Protein AF-A0A380JG04-F1 (afdb_monomer_lite)

Sequence (107 aa):
MKKEDITLEVIGVGGFVLEYYNLRGTQDVDAFYQENTKILSIIKQVGDKFGVNEPDELWLNNSVSNLNKVPPKSACKVIYNFSNLKVLIPTLIYIVGMKMESGRNRD

InterPro domains:
  IPR045792 Domain of u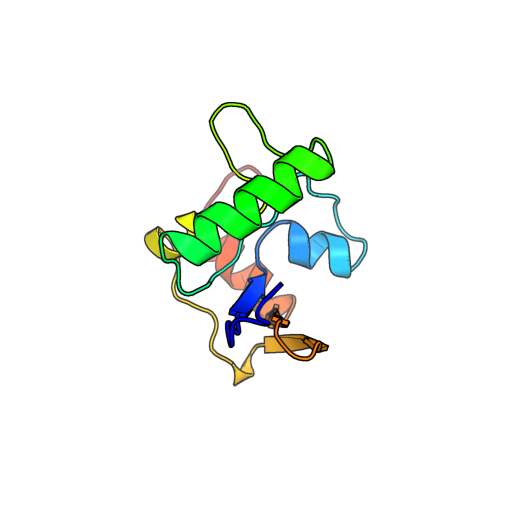nknown function DUF6036 [PF19502] (5-107)

Secondary structure (DSSP, 8-state):
-------EEEEE-THHHHHHTTS---SSEEEE----HHHHHHHHHHHHHHT--BTTB-SEE-THHHHSPPPPGGGEEEEEE-SSEEEEEE-HHHHHHHHHHHT-TT-

Structure (mmCIF, N/CA/C/O backbone):
data_AF-A0A380JG04-F1
#
_entry.id   AF-A0A380JG04-F1
#
loop_
_atom_site.group_PDB
_atom_site.id
_atom_site.type_symbol
_atom_site.label_atom_id
_atom_site.label_alt_id
_atom_site.label_comp_id
_atom_site.label_asym_id
_atom_site.label_entity_id
_atom_site.label_seq_id
_atom_site.pdbx_PDB_ins_code
_atom_site.Cartn_x
_atom_site.Cartn_y
_atom_site.Cartn_z
_atom_site.occupancy
_atom_site.B_iso_or_equiv
_atom_site.auth_seq_id
_atom_site.auth_comp_id
_atom_site.auth_asym_id
_atom_site.auth_atom_id
_atom_site.pdbx_PDB_model_num
ATOM 1 N N . MET A 1 1 ? -21.864 -1.756 17.913 1.00 41.62 1 MET A N 1
ATOM 2 C CA . MET A 1 1 ? -20.916 -0.825 17.257 1.00 41.62 1 MET A CA 1
ATOM 3 C C . MET A 1 1 ? -21.571 -0.311 15.984 1.00 41.62 1 MET A C 1
ATOM 5 O O . MET A 1 1 ? -22.039 -1.137 15.209 1.00 41.62 1 MET A O 1
ATOM 9 N N . LYS A 1 2 ? -21.693 1.010 15.788 1.00 45.38 2 LYS A N 1
ATOM 10 C CA . LYS A 1 2 ? -22.156 1.553 14.499 1.00 45.38 2 LYS A CA 1
ATOM 11 C C . LYS A 1 2 ? -21.089 1.232 13.451 1.00 45.38 2 LYS A C 1
ATOM 13 O O . LYS A 1 2 ? -19.927 1.559 13.663 1.00 45.38 2 LYS A O 1
ATOM 18 N N . LYS A 1 3 ? -21.478 0.556 12.367 1.00 55.62 3 LYS A N 1
ATOM 19 C CA . LYS A 1 3 ? -20.641 0.414 11.172 1.00 55.62 3 LYS A CA 1
ATOM 20 C C . LYS A 1 3 ? -20.512 1.813 10.585 1.00 55.62 3 LYS A C 1
ATOM 22 O O . LYS A 1 3 ? -21.506 2.390 10.158 1.00 55.62 3 LYS A O 1
ATOM 27 N N . GLU A 1 4 ? -19.330 2.390 10.682 1.00 63.97 4 GLU A N 1
ATOM 28 C CA . GLU A 1 4 ? -19.059 3.680 10.069 1.00 63.97 4 GLU A CA 1
ATOM 29 C C . GLU A 1 4 ? -18.710 3.455 8.602 1.00 63.97 4 GLU A C 1
ATOM 31 O O . GLU A 1 4 ? -17.991 2.511 8.272 1.00 63.97 4 GLU A O 1
ATOM 36 N N . ASP A 1 5 ? -19.255 4.299 7.730 1.00 80.38 5 ASP A N 1
ATOM 37 C CA . ASP A 1 5 ? -19.081 4.196 6.282 1.00 80.38 5 ASP A CA 1
ATOM 38 C C . ASP A 1 5 ? -17.739 4.818 5.873 1.00 80.38 5 ASP A C 1
ATOM 40 O O . ASP A 1 5 ? -17.659 5.937 5.372 1.00 80.38 5 ASP A O 1
ATOM 44 N N . ILE A 1 6 ? -16.651 4.137 6.235 1.00 87.81 6 ILE A N 1
ATOM 45 C CA . ILE A 1 6 ? -15.282 4.552 5.927 1.00 87.81 6 ILE A CA 1
ATOM 46 C C . ILE A 1 6 ? -14.730 3.594 4.892 1.00 87.81 6 ILE A C 1
ATOM 48 O O . ILE A 1 6 ? -14.581 2.405 5.167 1.00 87.81 6 ILE A O 1
ATOM 52 N N . THR A 1 7 ? -14.364 4.127 3.734 1.00 92.69 7 THR A N 1
ATOM 53 C CA . THR A 1 7 ? -13.666 3.388 2.683 1.00 92.69 7 THR A CA 1
ATOM 54 C C . THR A 1 7 ? -12.250 3.918 2.522 1.00 92.69 7 THR A C 1
ATOM 56 O O . THR A 1 7 ? -12.046 5.13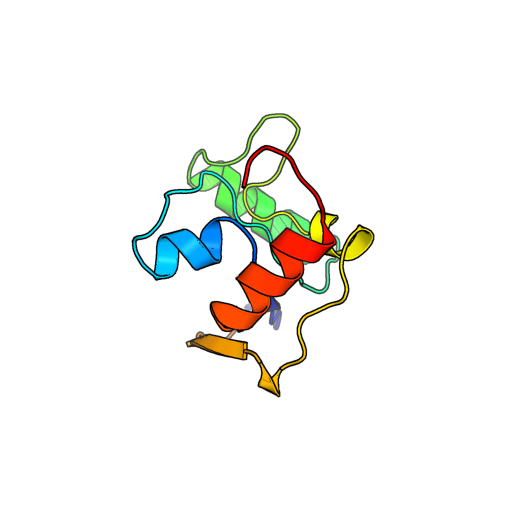1 2.559 1.00 92.69 7 THR A O 1
ATOM 59 N N . LEU A 1 8 ? -11.289 3.031 2.281 1.00 95.62 8 LEU A N 1
ATOM 60 C CA . LEU A 1 8 ? -9.911 3.401 1.974 1.00 95.62 8 LEU A CA 1
ATOM 61 C C . LEU A 1 8 ? -9.464 2.740 0.667 1.00 95.62 8 LEU A C 1
ATOM 63 O O . LEU A 1 8 ? -9.628 1.535 0.478 1.00 95.62 8 LEU A O 1
ATOM 67 N N . GLU A 1 9 ? -8.887 3.527 -0.235 1.00 97.31 9 GLU A N 1
ATOM 68 C CA . GLU A 1 9 ? -8.128 3.020 -1.377 1.00 97.31 9 GLU A CA 1
ATOM 69 C C . GLU A 1 9 ? -6.646 3.280 -1.099 1.00 97.31 9 GLU A C 1
ATOM 71 O O . GLU A 1 9 ? -6.267 4.400 -0.757 1.00 97.31 9 GLU A O 1
ATOM 76 N N . VAL A 1 10 ? -5.832 2.235 -1.210 1.00 97.75 10 VAL A N 1
ATOM 77 C CA . VAL A 1 10 ? -4.394 2.263 -0.931 1.00 97.75 10 VAL A CA 1
ATOM 78 C C . VAL A 1 10 ? -3.656 1.815 -2.184 1.00 97.75 10 VAL A C 1
ATOM 80 O O . VAL A 1 10 ? -3.980 0.767 -2.744 1.00 97.75 10 VAL A O 1
ATOM 83 N N . ILE A 1 11 ? -2.660 2.583 -2.623 1.00 98.31 11 ILE A N 1
ATOM 84 C CA . ILE A 1 11 ? -1.728 2.176 -3.682 1.00 98.31 11 ILE A CA 1
ATOM 85 C C . ILE A 1 11 ? -0.386 1.856 -3.025 1.00 98.31 11 ILE A C 1
ATOM 87 O O . ILE A 1 11 ? 0.396 2.766 -2.763 1.00 98.31 11 ILE A O 1
ATOM 91 N N . GLY A 1 12 ? -0.137 0.578 -2.745 1.00 97.25 12 GLY A N 1
ATOM 92 C CA . GLY A 1 12 ? 1.124 0.112 -2.170 1.00 97.25 12 GLY A CA 1
ATOM 93 C C . GLY A 1 12 ? 2.262 0.193 -3.186 1.00 97.25 12 GLY A C 1
ATOM 94 O O . GLY A 1 12 ? 2.085 -0.179 -4.347 1.00 97.25 12 GLY A O 1
ATOM 95 N N . VAL A 1 13 ? 3.422 0.683 -2.758 1.00 95.62 13 VAL A N 1
ATOM 96 C CA . VAL A 1 13 ? 4.627 0.884 -3.576 1.00 95.62 13 VAL A CA 1
ATOM 97 C C . VAL A 1 13 ? 5.875 0.384 -2.835 1.00 95.62 13 VAL A C 1
ATOM 99 O O . VAL A 1 13 ? 5.770 -0.308 -1.827 1.00 95.62 13 VAL A O 1
ATOM 102 N N . GLY A 1 14 ? 7.069 0.660 -3.362 1.00 92.31 14 GLY A N 1
ATOM 103 C CA . GLY A 1 14 ? 8.318 0.353 -2.663 1.00 92.31 14 GLY A CA 1
ATOM 104 C C . GLY A 1 14 ? 8.544 -1.145 -2.434 1.00 92.31 14 GLY A C 1
ATOM 105 O O . GLY A 1 14 ? 8.297 -1.966 -3.325 1.00 92.31 14 GLY A O 1
ATOM 106 N N . GLY A 1 15 ? 9.054 -1.488 -1.247 1.00 92.50 15 GLY A N 1
ATOM 107 C CA . GLY A 1 15 ? 9.378 -2.865 -0.854 1.00 92.50 15 GLY A CA 1
ATOM 108 C C . GLY A 1 15 ? 8.174 -3.806 -0.904 1.00 92.50 15 GLY A C 1
ATOM 109 O O . GLY A 1 15 ? 8.309 -4.937 -1.363 1.00 92.50 15 GLY A O 1
ATOM 110 N N . PHE A 1 16 ? 6.980 -3.311 -0.570 1.00 94.75 16 PHE A N 1
ATOM 111 C CA . PHE A 1 16 ? 5.741 -4.094 -0.581 1.00 94.75 16 PHE A CA 1
ATOM 112 C C . PHE A 1 16 ? 5.428 -4.702 -1.956 1.00 94.75 16 PHE A C 1
ATOM 114 O O . PHE A 1 16 ? 4.990 -5.849 -2.060 1.00 94.75 16 PHE A O 1
ATOM 121 N N . VAL A 1 17 ? 5.696 -3.966 -3.041 1.00 95.50 17 VAL A N 1
ATOM 122 C CA . VAL A 1 17 ? 5.492 -4.497 -4.397 1.00 95.50 17 VAL A CA 1
ATOM 123 C C . VAL A 1 17 ? 6.516 -5.578 -4.716 1.00 95.50 17 VAL A C 1
ATOM 125 O O . VAL A 1 17 ? 6.162 -6.579 -5.330 1.00 95.50 17 VAL A O 1
ATOM 128 N N . LEU A 1 18 ? 7.770 -5.411 -4.294 1.00 94.19 18 LEU A N 1
ATOM 129 C CA . LEU A 1 18 ? 8.800 -6.431 -4.499 1.00 94.19 18 LEU A CA 1
ATOM 130 C C . LEU A 1 18 ? 8.472 -7.717 -3.736 1.00 94.19 18 LEU A C 1
ATOM 132 O O . LEU A 1 18 ? 8.648 -8.806 -4.283 1.00 94.19 18 LEU A O 1
ATOM 136 N N . GLU A 1 19 ? 7.944 -7.595 -2.521 1.00 94.62 19 GLU A N 1
ATOM 137 C CA . GLU A 1 19 ? 7.515 -8.737 -1.718 1.00 94.62 19 GLU A CA 1
ATOM 138 C C . GLU A 1 19 ? 6.331 -9.464 -2.355 1.00 94.62 19 GLU A C 1
ATOM 140 O O . GLU A 1 19 ? 6.361 -10.686 -2.469 1.00 94.62 19 GLU A O 1
ATOM 145 N N . TYR A 1 20 ? 5.343 -8.730 -2.884 1.00 94.38 20 TYR A N 1
ATOM 146 C CA . TYR A 1 20 ? 4.219 -9.321 -3.619 1.00 94.38 20 TYR A CA 1
ATOM 147 C C . TYR A 1 20 ? 4.678 -10.232 -4.777 1.00 94.38 20 TYR A C 1
ATOM 149 O O . TYR A 1 20 ? 4.015 -11.218 -5.100 1.00 94.38 20 TYR A O 1
ATOM 157 N N . TYR A 1 21 ? 5.806 -9.910 -5.418 1.00 93.12 21 TYR A N 1
ATOM 158 C CA . TYR A 1 21 ? 6.402 -10.718 -6.489 1.00 93.12 21 TYR A CA 1
ATOM 159 C C . TYR A 1 21 ? 7.491 -11.694 -6.002 1.00 93.12 21 TYR A C 1
ATOM 161 O O . TYR A 1 21 ? 8.196 -12.264 -6.833 1.00 93.12 21 TYR A O 1
ATOM 169 N N . ASN A 1 22 ? 7.625 -11.920 -4.690 1.00 93.81 22 ASN A N 1
ATOM 170 C CA . ASN A 1 22 ? 8.638 -12.777 -4.059 1.00 93.81 22 ASN A CA 1
ATOM 171 C C . ASN A 1 22 ? 10.092 -12.391 -4.398 1.00 93.81 22 ASN A C 1
ATOM 173 O O . ASN A 1 22 ? 10.963 -13.254 -4.493 1.00 93.81 22 ASN A O 1
ATOM 177 N N . LEU A 1 23 ? 10.364 -11.099 -4.606 1.00 91.75 23 LEU A N 1
ATOM 178 C CA . LEU A 1 23 ? 11.695 -10.609 -4.983 1.00 91.75 23 LEU A CA 1
ATOM 179 C C . LEU A 1 23 ? 12.525 -10.157 -3.776 1.00 91.75 23 LEU A C 1
ATOM 181 O O . LEU A 1 23 ? 13.735 -10.368 -3.748 1.00 91.75 23 LEU A O 1
ATOM 185 N N . ARG A 1 24 ? 11.895 -9.508 -2.790 1.00 89.50 24 ARG A N 1
ATOM 186 C CA . ARG A 1 24 ? 12.552 -8.973 -1.588 1.00 89.50 24 ARG A CA 1
ATOM 187 C C . ARG A 1 24 ? 11.509 -8.729 -0.501 1.00 89.50 24 ARG A C 1
ATOM 189 O O . ARG A 1 24 ? 10.476 -8.151 -0.809 1.00 89.50 24 ARG A O 1
ATOM 196 N N . GLY A 1 25 ? 11.793 -9.132 0.735 1.00 86.94 25 GLY A N 1
ATOM 197 C CA . GLY A 1 25 ? 10.926 -8.827 1.878 1.00 86.94 25 GLY A CA 1
ATOM 198 C C . GLY A 1 25 ? 11.027 -7.367 2.333 1.00 86.94 25 GLY A C 1
ATOM 199 O O . GLY A 1 25 ? 12.057 -6.716 2.127 1.00 86.94 25 GLY A O 1
ATOM 200 N N . THR A 1 26 ? 9.971 -6.877 2.972 1.00 88.00 26 THR A N 1
ATOM 201 C CA . THR A 1 26 ? 9.859 -5.547 3.581 1.00 88.00 26 THR A CA 1
ATOM 202 C C . THR A 1 26 ? 9.276 -5.660 4.993 1.00 88.00 26 THR A C 1
ATOM 204 O O . THR A 1 26 ? 8.611 -6.640 5.317 1.00 88.00 26 THR A O 1
ATOM 207 N N . GLN A 1 27 ? 9.563 -4.694 5.865 1.00 81.12 27 GLN A N 1
ATOM 208 C CA . GLN A 1 27 ? 8.999 -4.661 7.228 1.00 81.12 27 GLN A CA 1
ATOM 209 C C . GLN A 1 27 ? 7.827 -3.680 7.331 1.00 81.12 27 GLN A C 1
ATOM 211 O O . GLN A 1 27 ? 6.917 -3.867 8.132 1.00 81.12 27 GLN A O 1
ATOM 216 N N . ASP A 1 28 ? 7.832 -2.679 6.461 1.00 86.62 28 ASP A N 1
ATOM 217 C CA . ASP A 1 28 ? 6.879 -1.593 6.350 1.00 86.62 28 ASP A CA 1
ATOM 218 C C . ASP A 1 28 ? 6.212 -1.580 4.967 1.00 86.62 28 ASP A C 1
ATOM 220 O O . ASP A 1 28 ? 6.714 -2.139 3.982 1.00 86.62 28 ASP A O 1
ATOM 224 N N . VAL A 1 29 ? 5.046 -0.939 4.898 1.00 94.69 29 VAL A N 1
ATOM 225 C CA . VAL A 1 29 ? 4.290 -0.732 3.664 1.00 94.69 29 VAL A CA 1
ATOM 226 C C . VAL A 1 29 ? 4.276 0.753 3.330 1.00 94.69 29 VAL A C 1
ATOM 228 O O . VAL A 1 29 ? 3.484 1.517 3.877 1.00 94.69 29 VAL A O 1
ATOM 231 N N . ASP A 1 30 ? 5.096 1.145 2.360 1.00 94.44 30 ASP A N 1
ATOM 232 C CA . ASP A 1 30 ? 4.953 2.430 1.679 1.00 94.44 30 ASP A CA 1
ATOM 233 C C . ASP A 1 30 ? 3.703 2.414 0.795 1.00 94.44 30 ASP A C 1
ATOM 235 O O . ASP A 1 30 ? 3.534 1.533 -0.058 1.00 94.44 30 ASP A O 1
ATOM 239 N N . ALA A 1 31 ? 2.836 3.412 0.932 1.00 97.00 31 ALA A N 1
ATOM 240 C CA . ALA A 1 31 ? 1.658 3.514 0.092 1.00 97.00 31 ALA A CA 1
ATOM 241 C C . ALA A 1 31 ? 1.160 4.943 -0.097 1.00 97.00 31 ALA A C 1
ATOM 243 O O . ALA A 1 31 ? 1.368 5.806 0.740 1.00 97.00 31 ALA A O 1
ATOM 244 N N . PHE A 1 32 ? 0.414 5.164 -1.176 1.00 97.38 32 PHE A N 1
ATOM 245 C CA . PHE A 1 32 ? -0.387 6.372 -1.348 1.00 97.38 32 PHE A CA 1
ATOM 246 C C . PHE A 1 32 ? -1.812 6.118 -0.871 1.00 97.38 32 PHE A C 1
ATOM 248 O O . PHE A 1 32 ? -2.470 5.186 -1.347 1.00 97.38 32 PHE A O 1
ATOM 255 N N . TYR A 1 33 ? -2.307 6.972 0.018 1.00 96.31 33 TYR A N 1
ATOM 256 C CA . TYR A 1 33 ? -3.708 6.989 0.428 1.00 96.31 33 TYR A CA 1
ATOM 257 C C . TYR A 1 33 ? -4.129 8.3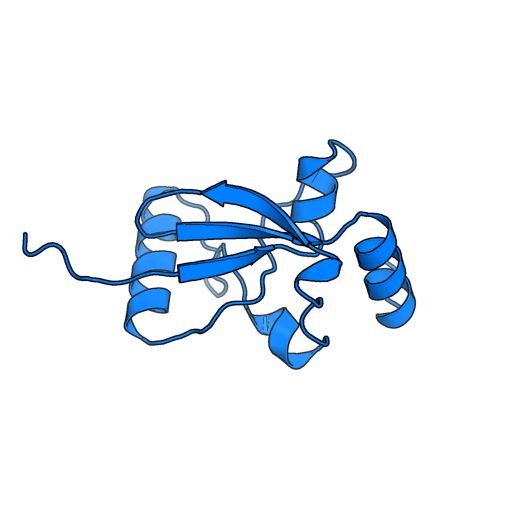75 0.926 1.00 96.31 33 TYR A C 1
ATOM 259 O O . TYR A 1 33 ? -3.305 9.219 1.279 1.00 96.31 33 TYR A O 1
ATOM 267 N N . GLN A 1 34 ? -5.439 8.623 0.952 1.00 93.81 34 GLN A N 1
ATOM 268 C CA . GLN A 1 34 ? -5.975 9.849 1.534 1.00 93.81 34 GLN A CA 1
ATOM 269 C C . GLN A 1 34 ? -6.033 9.709 3.056 1.00 93.81 34 GLN A C 1
ATOM 271 O O . GLN A 1 34 ? -6.878 8.995 3.601 1.00 93.81 34 GLN A O 1
ATOM 276 N N . GLU A 1 35 ? -5.125 10.392 3.742 1.00 90.31 35 GLU A N 1
ATOM 277 C CA . GLU A 1 35 ? -5.078 10.389 5.197 1.00 90.31 35 GLU A CA 1
ATOM 278 C C . GLU A 1 35 ? -6.096 11.350 5.822 1.00 90.31 35 GLU A C 1
ATOM 280 O O . GLU A 1 35 ? -6.435 12.407 5.289 1.00 90.31 35 GLU A O 1
ATOM 285 N N . ASN A 1 36 ? -6.599 10.955 6.987 1.00 92.50 36 ASN A N 1
ATOM 286 C CA . ASN A 1 36 ? -7.305 11.813 7.927 1.00 92.50 36 ASN A CA 1
ATOM 287 C C . ASN A 1 36 ? -7.125 11.234 9.337 1.00 92.50 36 ASN A C 1
ATOM 289 O O . ASN A 1 36 ? -6.716 10.080 9.493 1.00 92.50 36 ASN A O 1
ATOM 293 N N . THR A 1 37 ? -7.476 12.003 10.369 1.00 93.12 37 THR A N 1
ATOM 294 C CA . THR A 1 37 ? -7.301 11.610 11.780 1.00 93.12 37 THR A CA 1
ATOM 295 C C . THR A 1 37 ? -7.877 10.228 12.099 1.00 93.12 37 THR A C 1
ATOM 297 O O . THR A 1 37 ? -7.321 9.479 12.900 1.00 93.12 37 THR A O 1
ATOM 300 N N . LYS A 1 38 ? -8.983 9.858 11.452 1.00 93.19 38 LYS A N 1
ATOM 301 C CA . LYS A 1 38 ? -9.676 8.595 11.688 1.00 93.19 38 LYS A CA 1
ATOM 302 C C . LYS A 1 38 ? -8.986 7.415 11.017 1.00 93.19 38 LYS A C 1
ATOM 304 O O . LYS A 1 38 ? -8.797 6.386 11.658 1.00 93.19 38 LYS A O 1
ATOM 309 N N . ILE A 1 39 ? -8.571 7.579 9.762 1.00 94.38 39 ILE A N 1
ATOM 310 C CA . ILE A 1 39 ? -7.766 6.589 9.039 1.00 94.38 39 ILE A CA 1
ATOM 311 C C . ILE A 1 39 ? -6.455 6.337 9.786 1.00 94.38 39 ILE A C 1
ATOM 313 O O . ILE A 1 39 ? -6.132 5.183 10.048 1.00 94.38 39 ILE A O 1
ATOM 317 N N . LEU A 1 40 ? -5.766 7.393 10.228 1.00 94.44 40 LEU A N 1
ATOM 318 C CA . LEU A 1 40 ? -4.532 7.269 11.012 1.00 94.44 40 LEU A CA 1
ATOM 319 C C . LEU A 1 40 ? -4.762 6.523 12.334 1.00 94.44 40 LEU A C 1
ATOM 321 O O . LEU A 1 40 ? -3.978 5.647 12.692 1.00 94.44 40 LEU A O 1
ATOM 325 N N . SER A 1 41 ? -5.871 6.797 13.030 1.00 95.00 41 SER A N 1
ATOM 326 C CA . SER A 1 41 ? -6.240 6.058 14.243 1.00 95.00 41 SER A CA 1
ATOM 327 C C . SER A 1 41 ? -6.481 4.568 13.973 1.00 95.00 41 SER A C 1
ATOM 329 O O . SER A 1 41 ? -6.024 3.730 14.747 1.00 95.00 41 SER A O 1
ATOM 331 N N . ILE A 1 42 ? -7.162 4.222 12.874 1.00 94.38 42 ILE A N 1
ATOM 332 C CA . ILE A 1 42 ? -7.408 2.825 12.482 1.00 94.38 42 ILE A CA 1
ATOM 333 C C . ILE A 1 42 ? -6.092 2.126 12.123 1.00 94.38 42 ILE A C 1
ATOM 335 O O . ILE A 1 42 ? -5.846 1.023 12.606 1.00 94.38 42 ILE A O 1
ATOM 339 N N . ILE A 1 43 ? -5.234 2.767 11.322 1.00 95.19 43 ILE A N 1
ATOM 340 C CA . ILE A 1 43 ? -3.915 2.237 10.942 1.00 95.19 43 ILE A CA 1
ATOM 341 C C . ILE A 1 43 ? -3.086 1.948 12.192 1.00 95.19 43 ILE A C 1
ATOM 343 O O . ILE A 1 43 ? -2.571 0.837 12.332 1.00 95.19 43 ILE A O 1
ATOM 347 N N . LYS A 1 44 ? -3.024 2.907 13.126 1.00 95.62 44 LYS A N 1
ATOM 348 C CA . LYS A 1 44 ? -2.310 2.738 14.391 1.00 95.62 44 LYS A CA 1
ATOM 349 C C . LYS A 1 44 ? -2.867 1.566 15.197 1.00 95.62 44 LYS A C 1
ATOM 351 O O . LYS A 1 44 ? -2.090 0.717 15.612 1.00 95.62 44 LYS A O 1
ATOM 356 N N . GLN A 1 45 ? -4.187 1.478 15.373 1.00 95.81 45 GLN A N 1
ATOM 357 C CA . GLN A 1 45 ? -4.826 0.382 16.118 1.00 95.81 45 GLN A CA 1
ATOM 358 C C . GLN A 1 45 ? -4.528 -0.995 15.512 1.00 95.81 45 GLN A C 1
ATOM 360 O O . GLN A 1 45 ? -4.306 -1.954 16.250 1.00 95.81 45 GLN A O 1
ATOM 365 N N . VAL A 1 46 ? -4.519 -1.105 14.179 1.00 94.44 46 VAL A N 1
ATOM 366 C CA . VAL A 1 46 ? -4.114 -2.338 13.491 1.00 94.44 46 VAL A CA 1
ATOM 367 C C . VAL A 1 46 ? -2.648 -2.644 13.793 1.00 94.44 46 VAL A C 1
ATOM 369 O O . VAL A 1 46 ? -2.347 -3.753 14.222 1.00 94.44 46 VAL A O 1
ATOM 372 N N . GLY A 1 47 ? -1.756 -1.663 13.654 1.00 95.44 47 GLY A N 1
ATOM 373 C CA . GLY A 1 47 ? -0.333 -1.859 13.925 1.00 95.44 47 GLY A CA 1
ATOM 374 C C . GLY A 1 47 ? -0.035 -2.256 15.373 1.00 95.44 47 GLY A C 1
ATOM 375 O O . GLY A 1 47 ? 0.716 -3.199 15.603 1.00 95.44 47 GLY A O 1
ATOM 376 N N . ASP A 1 48 ? -0.696 -1.618 16.345 1.00 95.62 48 ASP A N 1
ATOM 377 C CA . ASP A 1 48 ? -0.573 -1.933 17.773 1.00 95.62 48 ASP A CA 1
ATOM 378 C C . ASP A 1 48 ? -1.053 -3.365 18.057 1.00 95.62 48 ASP A C 1
ATOM 380 O O . ASP A 1 48 ? -0.418 -4.107 18.803 1.00 95.62 48 ASP A O 1
ATOM 384 N N . LYS A 1 49 ? -2.166 -3.781 17.434 1.00 96.94 49 LYS A N 1
ATOM 385 C CA . LYS A 1 49 ? -2.739 -5.123 17.604 1.00 96.94 49 LYS A CA 1
ATOM 386 C C . LYS A 1 49 ? -1.802 -6.229 17.115 1.00 96.94 49 LYS A C 1
ATOM 388 O O . LYS A 1 49 ? -1.808 -7.313 17.695 1.00 96.94 49 LYS A O 1
ATOM 393 N N . PHE A 1 50 ? -1.059 -5.983 16.038 1.00 94.94 50 PHE A N 1
ATOM 394 C CA . PHE A 1 50 ? -0.148 -6.966 15.447 1.00 94.94 50 PHE A CA 1
ATOM 395 C C . PHE A 1 50 ? 1.315 -6.779 15.875 1.00 94.94 50 PHE A C 1
ATOM 397 O O . PHE A 1 50 ? 2.142 -7.612 15.520 1.00 94.94 50 PHE A O 1
ATOM 404 N N . GLY A 1 51 ? 1.631 -5.739 16.654 1.00 94.62 51 GLY A N 1
ATOM 405 C CA . GLY A 1 51 ? 2.994 -5.454 17.109 1.00 94.62 51 GLY A CA 1
ATOM 406 C C . GLY A 1 51 ? 3.942 -5.062 15.974 1.00 94.62 51 GLY A C 1
ATOM 407 O O . GLY A 1 51 ? 5.105 -5.444 16.009 1.00 94.62 51 GLY A O 1
ATOM 408 N N . VAL A 1 52 ? 3.432 -4.357 14.958 1.00 92.62 52 VAL A N 1
ATOM 409 C CA . VAL A 1 52 ? 4.180 -3.980 13.738 1.00 92.62 52 VAL A CA 1
ATOM 410 C C . VAL A 1 52 ? 4.420 -2.474 13.605 1.00 92.62 52 VAL A C 1
ATOM 412 O O . VAL A 1 52 ? 4.996 -2.031 12.621 1.00 92.62 52 VAL A O 1
ATOM 415 N N . ASN A 1 53 ? 3.947 -1.672 14.564 1.00 92.50 53 ASN A N 1
ATOM 416 C CA . ASN A 1 53 ? 4.346 -0.267 14.646 1.00 92.50 53 ASN A CA 1
ATOM 417 C C . ASN A 1 53 ? 5.740 -0.168 15.266 1.00 92.50 53 ASN A C 1
ATOM 419 O O . ASN A 1 53 ? 6.014 -0.823 16.273 1.00 92.50 53 ASN A O 1
ATOM 423 N N . GLU A 1 54 ? 6.554 0.727 14.726 1.00 88.50 54 GLU A N 1
ATOM 424 C CA . GLU A 1 54 ? 7.768 1.205 15.379 1.00 88.50 54 GLU A CA 1
ATOM 425 C C . GLU A 1 54 ? 7.425 2.397 16.298 1.00 88.50 54 GLU A C 1
ATOM 427 O O . GLU A 1 54 ? 6.356 3.003 16.148 1.00 88.50 54 GLU A O 1
ATOM 432 N N . PRO A 1 55 ? 8.287 2.767 17.268 1.00 86.56 55 PRO A N 1
ATOM 433 C CA . PRO A 1 55 ? 8.001 3.850 18.217 1.00 86.56 55 PRO A CA 1
ATOM 434 C C . PRO A 1 55 ? 7.611 5.180 17.559 1.00 86.56 55 PRO A C 1
ATOM 436 O O . PRO A 1 55 ? 6.731 5.877 18.066 1.00 86.56 55 PRO A O 1
ATOM 439 N N . ASP A 1 56 ? 8.227 5.487 16.417 1.00 86.81 56 ASP A N 1
ATOM 440 C CA . ASP A 1 56 ? 8.079 6.760 15.709 1.00 86.81 56 ASP A CA 1
ATOM 441 C C . ASP A 1 56 ? 7.464 6.604 14.304 1.00 86.81 56 ASP A C 1
ATOM 443 O O . ASP A 1 56 ? 7.326 7.590 13.577 1.00 86.81 56 ASP A O 1
ATOM 447 N N . GLU A 1 57 ? 7.074 5.386 13.903 1.00 88.50 57 GLU A N 1
ATOM 448 C CA . GLU A 1 57 ? 6.630 5.093 12.536 1.00 88.50 57 GLU A CA 1
ATOM 449 C C . GLU A 1 57 ? 5.508 4.041 12.491 1.00 88.50 57 GLU A C 1
ATOM 451 O O . GLU A 1 57 ? 5.546 3.004 13.155 1.00 88.50 57 GLU A O 1
ATOM 456 N N . LEU A 1 58 ? 4.472 4.320 11.695 1.00 93.94 58 LEU A N 1
ATOM 457 C CA . LEU A 1 58 ? 3.365 3.391 11.467 1.00 93.94 58 LEU A CA 1
ATOM 458 C C . LEU A 1 58 ? 3.733 2.377 10.382 1.00 93.94 58 LEU A C 1
ATOM 460 O O . LEU A 1 58 ? 4.322 2.740 9.370 1.00 93.94 58 LEU A O 1
ATOM 464 N N . TRP A 1 59 ? 3.259 1.139 10.532 1.00 94.88 59 TRP A N 1
ATOM 465 C CA . TRP A 1 59 ? 3.479 0.055 9.558 1.00 94.88 59 TRP A CA 1
ATOM 466 C C . TRP A 1 59 ? 2.985 0.359 8.132 1.00 94.88 59 TRP A C 1
ATOM 468 O O . TRP A 1 59 ? 3.472 -0.230 7.170 1.00 94.88 59 TRP A O 1
ATOM 478 N N . LEU A 1 60 ? 1.989 1.243 7.995 1.00 96.19 60 LEU A N 1
ATOM 479 C CA . LEU A 1 60 ? 1.494 1.756 6.720 1.00 96.19 60 LEU A CA 1
ATOM 480 C C . LEU A 1 60 ? 1.870 3.237 6.622 1.00 96.19 60 LEU A C 1
ATOM 482 O O . LEU A 1 60 ? 1.265 4.074 7.297 1.00 96.19 60 LEU A O 1
ATOM 486 N N . ASN A 1 61 ? 2.866 3.539 5.792 1.00 93.31 61 ASN A N 1
ATOM 487 C CA . ASN A 1 61 ? 3.487 4.853 5.673 1.00 93.31 61 ASN A CA 1
ATOM 488 C C . ASN A 1 61 ? 3.013 5.583 4.399 1.00 93.31 61 ASN A C 1
ATOM 490 O O . ASN A 1 61 ? 3.040 5.022 3.303 1.00 93.31 61 ASN A O 1
ATOM 494 N N . ASN A 1 62 ? 2.593 6.850 4.536 1.00 94.88 62 ASN A N 1
ATOM 495 C CA . ASN A 1 62 ? 2.172 7.716 3.421 1.00 94.88 62 ASN A CA 1
ATOM 496 C C . ASN A 1 62 ? 3.237 8.718 2.954 1.00 94.88 62 ASN A C 1
ATOM 498 O O . ASN A 1 62 ? 3.007 9.471 2.018 1.00 94.88 62 ASN A O 1
ATOM 502 N N . SER A 1 63 ? 4.408 8.768 3.583 1.00 91.25 63 SER A N 1
ATOM 503 C CA . SER A 1 63 ? 5.447 9.780 3.337 1.00 91.25 63 SER A CA 1
ATOM 504 C C . SER A 1 63 ? 5.951 9.781 1.894 1.00 91.25 63 SER A C 1
ATOM 506 O O . SER A 1 63 ? 6.437 10.805 1.409 1.00 91.25 63 SER A O 1
ATOM 508 N N . VAL A 1 64 ? 5.781 8.667 1.174 1.00 89.88 64 VAL A N 1
ATOM 509 C CA . VAL A 1 64 ? 6.031 8.571 -0.269 1.00 89.88 64 VAL A CA 1
ATOM 510 C C . VAL A 1 64 ? 5.226 9.599 -1.078 1.00 89.88 64 VAL A C 1
ATOM 512 O O . VAL A 1 64 ? 5.703 10.060 -2.115 1.00 89.88 64 VAL A O 1
ATOM 515 N N . SER A 1 65 ? 4.066 10.052 -0.584 1.00 88.69 65 SER A N 1
ATOM 516 C CA . SER A 1 65 ? 3.267 11.114 -1.209 1.00 88.69 65 SER A CA 1
ATOM 517 C C . SER A 1 65 ? 3.987 12.459 -1.282 1.00 88.69 65 SER A C 1
ATOM 519 O O . SER A 1 65 ? 3.679 13.268 -2.154 1.00 88.69 65 SER A O 1
ATOM 521 N N . ASN A 1 66 ? 4.945 12.700 -0.384 1.00 87.75 66 ASN A N 1
ATOM 522 C CA . ASN A 1 66 ? 5.726 13.936 -0.345 1.00 87.75 66 ASN A CA 1
ATOM 523 C C . ASN A 1 66 ? 6.923 13.899 -1.304 1.00 87.75 66 ASN A C 1
ATOM 525 O O . ASN A 1 66 ? 7.481 14.942 -1.636 1.00 87.75 66 ASN A O 1
ATOM 529 N N . LEU A 1 67 ? 7.334 12.701 -1.731 1.00 84.75 67 LEU A N 1
ATOM 530 C CA . LEU A 1 67 ? 8.566 12.472 -2.488 1.00 84.75 67 LEU A CA 1
ATOM 531 C C . LEU A 1 67 ? 8.305 12.058 -3.936 1.00 84.75 67 LEU A C 1
ATOM 533 O O . LEU A 1 67 ? 9.154 12.264 -4.802 1.00 84.75 67 LEU A O 1
ATOM 537 N N . ASN A 1 68 ? 7.146 11.465 -4.214 1.00 87.50 68 ASN A N 1
ATOM 538 C CA . ASN A 1 68 ? 6.861 10.833 -5.490 1.00 87.50 68 ASN A CA 1
ATOM 539 C C . ASN A 1 68 ? 5.467 11.195 -6.004 1.00 87.50 68 ASN A C 1
ATOM 541 O O . ASN A 1 68 ? 4.518 11.404 -5.250 1.00 87.50 68 ASN A O 1
ATOM 545 N N . LYS A 1 69 ? 5.325 11.207 -7.332 1.00 90.56 69 LYS A N 1
ATOM 546 C CA . LYS A 1 69 ? 4.011 11.301 -7.971 1.00 90.56 69 LYS A CA 1
ATOM 547 C C . LYS A 1 69 ? 3.242 10.001 -7.755 1.00 90.56 69 LYS A C 1
ATOM 549 O O . LYS A 1 69 ? 3.794 8.913 -7.927 1.00 90.56 69 LYS A O 1
ATOM 554 N N . VAL A 1 70 ? 1.954 10.134 -7.445 1.00 94.75 70 VAL A N 1
ATOM 555 C CA . VAL A 1 70 ? 1.036 8.997 -7.327 1.00 94.75 70 VAL A CA 1
ATOM 556 C C . VAL A 1 70 ? 1.016 8.221 -8.654 1.00 94.75 70 VAL A C 1
ATOM 558 O O . VAL A 1 70 ? 0.807 8.841 -9.703 1.00 94.75 70 VAL A O 1
ATOM 561 N N . PRO A 1 71 ? 1.201 6.888 -8.644 1.00 95.69 71 PRO A N 1
ATOM 562 C CA . PRO A 1 71 ? 1.068 6.074 -9.841 1.00 95.69 71 PRO A CA 1
ATOM 563 C C . PRO A 1 71 ? -0.314 6.240 -10.491 1.00 95.69 71 PRO A C 1
ATOM 565 O O . PRO A 1 71 ? -1.332 6.185 -9.791 1.00 95.69 71 PRO A O 1
ATOM 568 N N . PRO A 1 72 ? -0.399 6.414 -11.822 1.00 96.06 72 PRO A N 1
ATOM 569 C CA . PRO A 1 72 ? -1.687 6.478 -12.493 1.00 96.06 72 PRO A CA 1
ATOM 570 C C . PRO A 1 72 ? -2.403 5.130 -12.366 1.00 96.06 72 PRO A C 1
ATOM 572 O O . PRO A 1 72 ? -1.785 4.076 -12.504 1.00 96.06 72 PRO A O 1
ATOM 575 N N . LYS A 1 73 ? -3.730 5.141 -12.168 1.00 95.19 73 LYS A N 1
ATOM 576 C CA . LYS A 1 73 ? -4.510 3.898 -11.994 1.00 95.19 73 LYS A CA 1
ATOM 577 C C . LYS A 1 73 ? -4.377 2.917 -13.165 1.00 95.19 73 LYS A C 1
ATOM 579 O O . LYS A 1 73 ? -4.475 1.718 -12.945 1.00 95.19 73 LYS A O 1
ATOM 584 N N . SER A 1 74 ? -4.119 3.402 -14.383 1.00 96.06 74 SER A N 1
ATOM 585 C CA . SER A 1 74 ? -3.841 2.563 -15.561 1.00 96.06 74 SER A CA 1
ATOM 586 C C . SER A 1 74 ? -2.551 1.746 -15.450 1.00 96.06 74 SER A C 1
ATOM 588 O O . SER A 1 74 ? -2.424 0.727 -16.121 1.00 96.06 74 SER A O 1
ATOM 590 N N . ALA A 1 75 ? -1.610 2.164 -14.602 1.00 96.06 75 ALA A N 1
ATOM 591 C CA . ALA A 1 75 ? -0.390 1.424 -14.300 1.00 96.06 75 ALA A CA 1
ATOM 592 C C . ALA A 1 75 ? -0.538 0.528 -13.058 1.00 96.06 75 ALA A C 1
ATOM 594 O O . ALA A 1 75 ? 0.440 -0.106 -12.659 1.00 96.06 75 ALA A O 1
ATOM 595 N N . CYS A 1 76 ? -1.728 0.469 -12.452 1.00 97.75 76 CYS A N 1
ATOM 596 C CA . CYS A 1 76 ? -1.999 -0.278 -11.229 1.00 97.75 76 CYS A CA 1
ATOM 597 C C . CYS A 1 76 ? -2.938 -1.461 -11.467 1.00 97.75 76 CYS A C 1
ATOM 599 O O . CYS A 1 76 ? -3.837 -1.416 -12.305 1.00 97.75 76 CYS A O 1
ATOM 601 N N . LYS A 1 7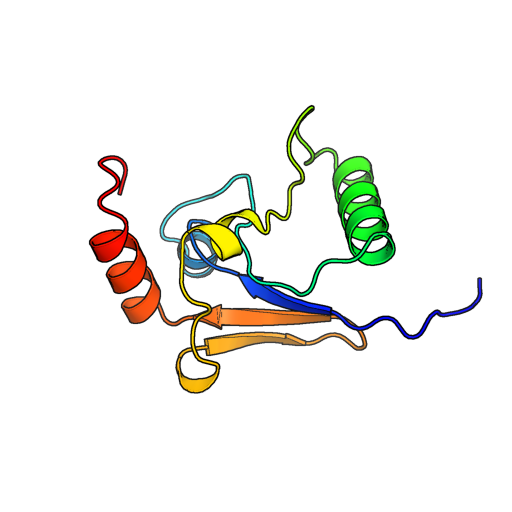7 ? -2.777 -2.508 -10.655 1.00 97.00 77 LYS A N 1
ATOM 602 C CA . LYS A 1 77 ? -3.719 -3.627 -10.547 1.00 97.00 77 LYS A CA 1
ATOM 603 C C . LYS A 1 77 ? -4.257 -3.730 -9.126 1.00 97.00 77 LYS A C 1
ATOM 605 O O . LYS A 1 77 ? -3.542 -3.441 -8.170 1.00 97.00 77 LYS A O 1
ATOM 610 N N . VAL A 1 78 ? -5.507 -4.163 -8.990 1.00 97.94 78 VAL A N 1
ATOM 611 C CA . VAL A 1 78 ? -6.117 -4.463 -7.687 1.00 97.94 78 VAL A CA 1
ATOM 612 C C . VAL A 1 78 ? -5.617 -5.827 -7.222 1.00 97.94 78 VAL A C 1
ATOM 614 O O . VAL A 1 78 ? -5.731 -6.795 -7.970 1.00 97.94 78 VAL A O 1
ATOM 617 N N . ILE A 1 79 ? -5.072 -5.900 -6.008 1.00 97.38 79 ILE A N 1
ATOM 618 C CA . ILE A 1 79 ? -4.607 -7.159 -5.399 1.00 97.38 79 ILE A CA 1
ATOM 619 C C . ILE A 1 79 ? -5.504 -7.626 -4.257 1.00 97.38 79 ILE A C 1
ATOM 621 O O . ILE A 1 79 ? -5.620 -8.824 -4.031 1.00 97.38 79 ILE A O 1
ATOM 625 N N . TYR A 1 80 ? -6.204 -6.699 -3.602 1.00 97.50 80 TYR A N 1
ATOM 626 C CA . TYR A 1 80 ? -7.243 -7.016 -2.630 1.00 97.50 80 TYR A CA 1
ATOM 627 C C . TYR A 1 80 ? -8.427 -6.068 -2.792 1.00 97.50 80 TYR A C 1
ATOM 629 O O . TYR A 1 80 ? -8.252 -4.865 -2.999 1.00 97.50 80 TYR A O 1
ATOM 637 N N . ASN A 1 81 ? -9.636 -6.617 -2.691 1.00 97.19 81 ASN A N 1
ATOM 638 C CA . ASN A 1 81 ? -10.877 -5.866 -2.826 1.00 97.19 81 ASN A CA 1
ATOM 639 C C . ASN A 1 81 ? -11.876 -6.307 -1.752 1.00 97.19 81 ASN A C 1
ATOM 641 O O . ASN A 1 81 ? -12.564 -7.315 -1.903 1.00 97.19 81 ASN A O 1
ATOM 645 N N . PHE A 1 82 ? -11.924 -5.552 -0.661 1.00 95.06 82 PHE A N 1
ATOM 646 C CA . PHE A 1 82 ? -12.861 -5.730 0.442 1.00 95.06 82 PHE A CA 1
ATOM 647 C C . PHE A 1 82 ? -13.969 -4.675 0.370 1.00 95.06 82 PHE A C 1
ATOM 649 O O . PHE A 1 82 ? -13.875 -3.705 -0.376 1.00 95.06 82 PHE A O 1
ATOM 656 N N . SER A 1 83 ? -15.004 -4.818 1.201 1.00 92.56 83 SER A N 1
ATOM 657 C CA . SER A 1 83 ? -16.137 -3.879 1.239 1.00 92.56 83 SER A CA 1
ATOM 658 C C . SER A 1 83 ? -15.741 -2.422 1.496 1.00 92.56 83 SER A C 1
ATOM 660 O O . SER A 1 83 ? -16.417 -1.511 1.040 1.00 92.56 83 SER A O 1
ATOM 662 N N . ASN A 1 84 ? -14.668 -2.209 2.253 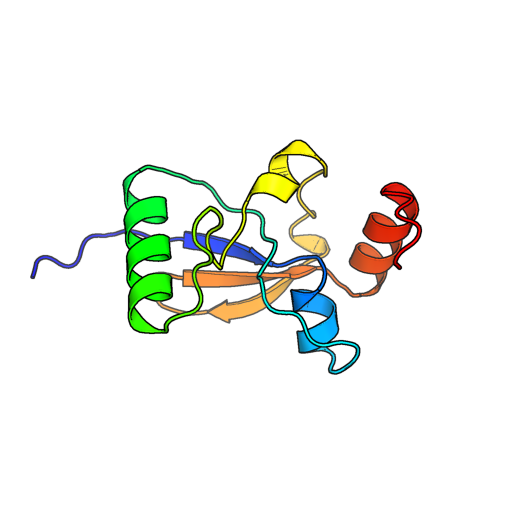1.00 93.12 84 ASN A N 1
ATOM 663 C CA . ASN A 1 84 ? -14.251 -0.910 2.777 1.00 93.12 84 ASN A CA 1
ATOM 664 C C . ASN A 1 84 ? -12.749 -0.641 2.586 1.00 93.12 84 ASN A C 1
ATOM 666 O O . ASN A 1 84 ? -12.237 0.373 3.055 1.00 93.12 84 ASN A O 1
ATOM 670 N N . LEU A 1 85 ? -12.038 -1.548 1.913 1.00 95.44 85 LEU A N 1
ATOM 671 C CA . LEU A 1 85 ? -10.613 -1.421 1.636 1.00 95.44 85 LEU A CA 1
ATOM 672 C C . LEU A 1 85 ? -10.310 -1.983 0.253 1.00 95.44 85 LEU A C 1
ATOM 674 O O . LEU A 1 85 ? -10.573 -3.154 -0.021 1.00 95.44 85 LEU A O 1
ATOM 678 N N . LYS A 1 86 ? -9.699 -1.163 -0.592 1.00 97.88 86 LYS A N 1
ATOM 679 C CA . LYS A 1 86 ? -9.195 -1.575 -1.897 1.00 97.88 86 LYS A CA 1
ATOM 680 C C . LYS A 1 86 ? -7.694 -1.348 -1.943 1.00 97.88 86 LYS A C 1
ATOM 682 O O . LYS A 1 86 ? -7.233 -0.231 -1.726 1.00 97.88 86 LYS A O 1
ATOM 687 N N . VAL A 1 87 ? -6.942 -2.404 -2.235 1.00 98.12 87 VAL A N 1
ATOM 688 C CA . VAL A 1 87 ? -5.478 -2.363 -2.301 1.00 98.12 87 VAL A CA 1
ATOM 689 C C . VAL A 1 87 ? -5.047 -2.553 -3.744 1.00 98.12 87 VAL A C 1
ATOM 691 O O . VAL A 1 87 ? -5.382 -3.554 -4.385 1.00 98.12 87 VAL A O 1
ATOM 694 N N . LEU A 1 88 ? -4.304 -1.579 -4.251 1.00 98.56 88 LEU A N 1
ATOM 695 C CA . LEU A 1 88 ? -3.705 -1.586 -5.569 1.00 98.56 88 LEU A CA 1
ATOM 696 C C . LEU A 1 88 ? -2.186 -1.623 -5.440 1.00 98.56 88 LEU A C 1
ATOM 698 O O . LEU A 1 88 ? -1.631 -1.094 -4.482 1.00 98.56 88 LEU A O 1
ATOM 702 N N . ILE A 1 89 ? -1.525 -2.186 -6.445 1.00 97.94 89 ILE A N 1
ATOM 703 C CA . ILE A 1 89 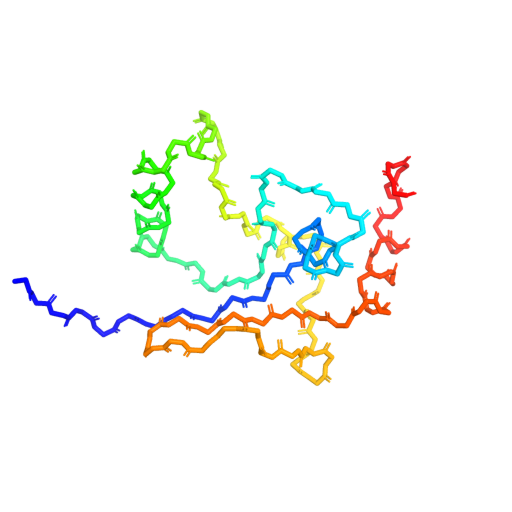? -0.082 -2.034 -6.639 1.00 97.94 89 ILE A CA 1
ATOM 704 C C . ILE A 1 89 ? 0.207 -1.653 -8.090 1.00 97.94 89 ILE A C 1
ATOM 706 O O . ILE A 1 89 ? -0.486 -2.141 -8.993 1.00 97.94 89 ILE A O 1
ATOM 710 N N . PRO A 1 90 ? 1.211 -0.803 -8.349 1.00 97.31 90 PRO A N 1
ATOM 711 C CA . PRO A 1 90 ? 1.675 -0.535 -9.697 1.00 97.31 90 PRO A CA 1
ATOM 712 C C . PRO A 1 90 ? 2.391 -1.755 -10.299 1.00 97.31 90 PRO A C 1
ATOM 714 O O . PRO A 1 90 ? 2.755 -2.714 -9.611 1.00 97.31 90 PRO A O 1
ATOM 717 N N . THR A 1 91 ? 2.591 -1.737 -11.616 1.00 95.19 91 THR A N 1
ATOM 718 C CA . THR A 1 91 ? 3.411 -2.752 -12.294 1.00 95.19 91 THR A CA 1
ATOM 719 C C . THR A 1 91 ? 4.867 -2.721 -11.813 1.00 95.19 91 THR A C 1
ATOM 721 O O . THR A 1 91 ? 5.371 -1.682 -11.385 1.00 95.19 91 THR A O 1
ATOM 724 N N . LEU A 1 92 ? 5.576 -3.850 -11.950 1.00 93.31 92 LEU A N 1
ATOM 725 C CA . LEU A 1 92 ? 7.015 -3.910 -11.659 1.00 93.31 92 LEU A CA 1
ATOM 726 C C . LEU A 1 92 ? 7.810 -2.883 -12.471 1.00 93.31 92 LEU A C 1
ATOM 728 O O . LEU A 1 92 ? 8.688 -2.232 -11.921 1.00 93.31 92 LEU A O 1
ATOM 732 N N . ILE A 1 93 ? 7.467 -2.694 -13.750 1.00 93.06 93 ILE A N 1
ATOM 733 C CA . ILE A 1 93 ? 8.126 -1.714 -14.627 1.00 93.06 93 ILE A CA 1
ATOM 734 C C . ILE A 1 93 ? 8.011 -0.303 -14.039 1.00 93.06 93 ILE A C 1
ATOM 736 O O . ILE A 1 93 ? 8.995 0.430 -13.995 1.00 93.06 93 ILE A O 1
ATOM 740 N N . TYR A 1 94 ? 6.829 0.061 -13.536 1.00 94.38 94 TYR A N 1
ATOM 741 C CA . TYR A 1 94 ? 6.620 1.364 -12.911 1.00 94.38 94 TYR A CA 1
ATOM 742 C C . TYR A 1 94 ? 7.452 1.518 -11.629 1.00 94.38 94 TYR A C 1
ATOM 744 O O . TYR A 1 94 ? 8.080 2.553 -11.437 1.00 94.38 94 TYR A O 1
ATOM 752 N N . ILE A 1 95 ? 7.519 0.483 -10.780 1.00 92.62 95 ILE A N 1
ATOM 753 C CA . ILE A 1 95 ? 8.360 0.499 -9.569 1.00 92.62 95 ILE A CA 1
ATOM 754 C C . ILE A 1 95 ? 9.842 0.643 -9.904 1.00 92.62 95 ILE A C 1
ATOM 756 O O . ILE A 1 95 ? 10.529 1.428 -9.255 1.00 92.62 95 ILE A O 1
ATOM 760 N N . VAL A 1 96 ? 10.335 -0.069 -10.918 1.00 90.69 96 VAL A N 1
ATOM 761 C CA . VAL A 1 96 ? 11.722 0.075 -11.379 1.00 90.69 96 VAL A CA 1
ATOM 762 C C . VAL A 1 96 ? 11.986 1.517 -11.817 1.00 90.69 96 VAL A C 1
ATOM 764 O O . VAL A 1 96 ? 12.974 2.105 -11.385 1.00 90.69 96 VAL A O 1
ATOM 767 N N . GLY A 1 97 ? 11.070 2.120 -12.583 1.00 91.56 97 GLY A N 1
ATOM 768 C CA . GLY A 1 97 ? 11.152 3.534 -12.960 1.00 91.56 97 GLY A CA 1
ATOM 769 C C . GLY A 1 97 ? 11.191 4.473 -11.750 1.00 91.56 97 GLY A C 1
ATOM 770 O O . GLY A 1 97 ? 12.084 5.310 -11.655 1.00 91.56 97 GLY A O 1
ATOM 771 N N . MET A 1 98 ? 10.292 4.287 -10.777 1.00 89.62 98 MET A N 1
ATOM 772 C CA . MET A 1 98 ? 10.285 5.080 -9.538 1.00 89.62 98 MET A CA 1
ATOM 773 C C . MET A 1 98 ? 11.608 4.976 -8.768 1.00 89.62 98 MET A C 1
ATOM 775 O O . MET A 1 98 ? 12.094 5.975 -8.239 1.00 89.62 98 MET A O 1
ATOM 779 N N . LYS A 1 99 ? 12.200 3.777 -8.693 1.00 87.31 99 LYS A N 1
ATOM 780 C CA . LYS A 1 99 ? 13.488 3.567 -8.019 1.00 87.31 99 LYS A CA 1
ATOM 781 C C . LYS A 1 99 ? 14.618 4.296 -8.736 1.00 87.31 99 LYS A C 1
ATOM 783 O O . LYS A 1 99 ? 15.366 5.021 -8.080 1.00 87.31 99 LYS A O 1
ATOM 788 N N . MET A 1 100 ? 14.678 4.186 -10.064 1.00 87.44 100 MET A N 1
ATOM 789 C CA . MET A 1 100 ? 15.648 4.909 -10.894 1.00 87.44 100 MET A CA 1
ATOM 790 C C . MET A 1 100 ? 15.546 6.429 -10.711 1.00 87.44 100 MET A C 1
ATOM 792 O O . MET A 1 100 ? 16.571 7.085 -10.549 1.00 87.44 100 MET A O 1
ATOM 796 N N . GLU A 1 101 ? 14.332 6.987 -10.668 1.00 85.19 101 GLU A N 1
ATOM 797 C CA . GLU A 1 101 ? 14.118 8.422 -10.420 1.00 85.19 101 GLU A CA 1
ATOM 798 C C . GLU A 1 101 ? 14.534 8.850 -9.006 1.00 85.19 101 GLU A C 1
ATOM 800 O O . GLU A 1 101 ? 15.023 9.961 -8.812 1.00 85.19 101 GLU A O 1
ATOM 805 N N . SER A 1 102 ? 14.358 7.977 -8.010 1.00 79.12 102 SER A N 1
ATOM 806 C CA . SER A 1 102 ? 14.686 8.285 -6.614 1.00 79.12 102 SER A CA 1
ATOM 807 C C . SER A 1 102 ? 16.190 8.307 -6.313 1.00 79.12 102 SER A C 1
ATOM 809 O O . SER A 1 102 ? 16.590 8.864 -5.291 1.00 79.12 102 SER A O 1
ATOM 811 N N . GLY A 1 103 ? 17.018 7.692 -7.170 1.00 66.00 103 GLY A N 1
ATOM 812 C CA . GLY A 1 103 ? 18.483 7.722 -7.077 1.00 66.00 103 GLY A CA 1
ATOM 813 C C . GLY A 1 103 ? 19.070 7.169 -5.771 1.00 66.00 103 GLY A C 1
ATOM 814 O O . GLY A 1 103 ? 20.180 7.543 -5.391 1.00 66.00 103 GLY A O 1
ATOM 815 N N . ARG A 1 104 ? 18.339 6.320 -5.035 1.00 71.06 104 ARG A N 1
ATOM 816 C CA . ARG A 1 104 ? 18.803 5.780 -3.748 1.00 71.06 104 ARG A CA 1
ATOM 817 C C . ARG A 1 104 ? 19.836 4.672 -3.981 1.00 71.06 104 ARG A C 1
ATOM 819 O O . ARG A 1 104 ? 19.517 3.645 -4.558 1.00 71.06 104 ARG A O 1
ATOM 826 N N . ASN A 1 105 ? 21.038 4.817 -3.417 1.00 57.50 105 ASN A N 1
ATOM 827 C CA . ASN A 1 105 ? 22.147 3.840 -3.505 1.00 57.50 105 ASN A CA 1
ATOM 828 C C . ASN A 1 105 ? 21.871 2.444 -2.880 1.00 57.50 105 ASN A C 1
ATOM 830 O O . ASN A 1 105 ? 22.784 1.627 -2.797 1.00 57.50 105 ASN A O 1
ATOM 834 N N . ARG A 1 106 ? 20.661 2.179 -2.366 1.00 58.81 106 ARG A N 1
ATOM 835 C CA . ARG A 1 106 ? 20.264 0.929 -1.675 1.00 58.81 106 ARG A CA 1
ATOM 836 C C . ARG A 1 106 ? 19.394 -0.008 -2.530 1.00 58.81 106 ARG A C 1
ATOM 838 O O . ARG A 1 106 ? 18.933 -1.029 -2.008 1.00 58.81 106 ARG A O 1
ATOM 845 N N . ASP A 1 107 ? 19.156 0.361 -3.786 1.00 53.66 107 ASP A N 1
ATOM 846 C CA . ASP A 1 107 ? 18.311 -0.361 -4.742 1.00 53.66 107 ASP A CA 1
ATOM 847 C C . ASP A 1 107 ? 19.116 -1.085 -5.821 1.00 53.66 107 ASP A C 1
ATOM 849 O O . ASP A 1 107 ? 20.114 -0.506 -6.308 1.00 53.66 107 ASP A O 1
#

Radius of gyration: 14.3 Å; chains: 1; bounding box: 44×27×34 Å

pLDDT: mean 90.08, std 11.04, range [41.62, 98.56]

Organism: NCBI:txid764290

Foldseek 3Di:
DPPDQAAKEKAWADQVVCVVVVNHHDLATEIAIDDDPVVVVVQVVVCVVVVSADPVGGRYDDCVVVVDDDDDCVQWDWPDDDPRYTYIYGDPVVNVVVCVVSPDPPD